Protein AF-A0A1Z9X251-F1 (afdb_monomer)

Mean predicted aligned error: 7.18 Å

Nearest PDB structures (foldseek):
  4njc-assembly1_A  TM=7.665E-01  e=2.664E-02  Geobacillus stearothermophilus
  2lmc-assembly1_A  TM=6.850E-01  e=6.122E-01  Escherichia phage T7
  9cai-assembly1_CS  TM=6.643E-01  e=8.376E-01  Caenorhabditis elegans
  6xu8-assembly1_CS  TM=6.573E-01  e=8.376E-01  Drosophila melanogaster
  8oe4-assembly1_C  TM=5.716E-01  e=4.016E+00  Homo sapiens

Foldseek 3Di:
DPPPQFWFKKKWFKDAPVDDGTDIDIDTDSDQVRVVVVCCVVCVRMDTPDMDGDPDPVVVVVVVVVVVVVVVPD

Solvent-accessible surface area (backbone atoms only — not comparable to full-atom values): 4478 Å² total; per-residue (Å²): 128,82,82,80,78,64,69,42,49,28,33,34,31,29,34,39,95,89,44,95,65,72,43,77,48,80,49,73,20,77,44,72,67,52,42,49,54,55,45,42,72,75,36,74,75,45,44,80,77,45,78,46,84,39,91,46,66,65,59,50,52,52,51,47,53,56,55,56,60,61,69,75,77,120

Structure (mmCIF, N/CA/C/O backbone):
data_AF-A0A1Z9X251-F1
#
_entry.id   AF-A0A1Z9X251-F1
#
loop_
_atom_site.group_PDB
_atom_site.id
_atom_site.type_symbol
_atom_site.label_atom_id
_atom_site.label_alt_id
_atom_site.label_comp_id
_atom_site.label_asym_id
_atom_site.label_entity_id
_atom_site.label_seq_id
_atom_site.pdbx_PDB_ins_code
_atom_site.Cartn_x
_atom_site.Cartn_y
_atom_site.Cartn_z
_atom_site.occupancy
_atom_site.B_iso_or_equiv
_atom_site.auth_seq_id
_atom_site.auth_comp_id
_atom_site.auth_asym_id
_atom_site.auth_atom_id
_atom_site.pdbx_PDB_model_num
ATOM 1 N N . MET A 1 1 ? -6.503 -7.717 28.762 1.00 41.75 1 MET A N 1
ATOM 2 C CA . MET A 1 1 ? -7.227 -7.654 27.480 1.00 41.75 1 MET A CA 1
ATOM 3 C C . MET A 1 1 ? -6.159 -7.572 26.411 1.00 41.75 1 MET A C 1
ATOM 5 O O . MET A 1 1 ? -5.317 -6.693 26.520 1.00 41.75 1 MET A O 1
ATOM 9 N N . LEU A 1 2 ? -6.086 -8.537 25.492 1.00 50.00 2 LEU A N 1
ATOM 10 C CA . LEU A 1 2 ? -5.255 -8.362 24.300 1.00 50.00 2 LEU A CA 1
ATOM 11 C C . LEU A 1 2 ? -5.871 -7.173 23.563 1.00 50.00 2 LEU A C 1
ATOM 13 O O . LEU A 1 2 ? -7.070 -7.216 23.290 1.00 50.00 2 LEU A O 1
ATOM 17 N N . ASN A 1 3 ? -5.115 -6.091 23.370 1.00 55.06 3 ASN A N 1
ATOM 18 C CA . ASN A 1 3 ? -5.577 -4.944 22.594 1.00 55.06 3 ASN A CA 1
ATOM 19 C C . ASN A 1 3 ? -5.956 -5.473 21.209 1.00 55.06 3 ASN A C 1
ATOM 21 O O . ASN A 1 3 ? -5.085 -5.854 20.432 1.00 55.06 3 ASN A O 1
ATOM 25 N N . GLY A 1 4 ? -7.260 -5.613 20.970 1.00 63.34 4 GLY A N 1
ATOM 26 C CA . GLY A 1 4 ? -7.824 -6.138 19.737 1.00 63.34 4 GLY A CA 1
ATOM 27 C C . GLY A 1 4 ? -7.655 -5.101 18.647 1.00 63.34 4 GLY A C 1
ATOM 28 O O . GLY A 1 4 ? -8.572 -4.336 18.367 1.00 63.34 4 GLY A O 1
ATOM 29 N N . VAL A 1 5 ? -6.451 -5.040 18.094 1.00 77.88 5 VAL A N 1
ATOM 30 C CA . VAL A 1 5 ? -6.152 -4.229 16.926 1.00 77.88 5 VAL A CA 1
ATOM 31 C C . VAL A 1 5 ? -7.022 -4.737 15.779 1.00 77.88 5 VAL A C 1
ATOM 33 O O . VAL A 1 5 ? -6.951 -5.909 15.403 1.00 77.88 5 VAL A O 1
ATOM 36 N N . THR A 1 6 ? -7.879 -3.863 15.255 1.00 86.19 6 THR A N 1
ATOM 37 C CA . THR A 1 6 ? -8.663 -4.153 14.054 1.00 86.19 6 THR A CA 1
ATOM 38 C C . THR A 1 6 ? -7.809 -3.800 12.853 1.00 86.19 6 THR A C 1
ATOM 40 O O . THR A 1 6 ? -7.440 -2.642 12.684 1.00 86.19 6 THR A O 1
ATOM 43 N N . LEU A 1 7 ? -7.490 -4.798 12.034 1.00 92.00 7 LEU A N 1
ATOM 44 C CA . LEU A 1 7 ? -6.782 -4.570 10.784 1.00 92.00 7 LEU A CA 1
ATOM 45 C C . LEU A 1 7 ? -7.783 -4.217 9.689 1.00 92.00 7 LEU A C 1
ATOM 47 O O . LEU A 1 7 ? -8.755 -4.940 9.455 1.00 92.00 7 LEU A O 1
ATOM 51 N N . LEU A 1 8 ? -7.522 -3.103 9.026 1.00 93.38 8 LEU A N 1
ATOM 52 C CA . LEU A 1 8 ? -8.304 -2.567 7.930 1.00 93.38 8 LEU A CA 1
ATOM 53 C C . LEU A 1 8 ? -7.534 -2.779 6.619 1.00 93.38 8 LEU A C 1
ATOM 55 O O . LEU A 1 8 ? -6.303 -2.745 6.623 1.00 93.38 8 LEU A O 1
ATOM 59 N N . PRO A 1 9 ? -8.236 -3.035 5.507 1.00 93.81 9 PRO A N 1
ATOM 60 C CA . PRO A 1 9 ? -7.614 -3.193 4.203 1.00 93.81 9 PRO A CA 1
ATOM 61 C C . PRO A 1 9 ? -7.244 -1.827 3.619 1.00 93.81 9 PRO A C 1
ATOM 63 O O . PRO A 1 9 ? -8.064 -0.906 3.596 1.00 93.81 9 PRO A O 1
ATOM 66 N N . PHE A 1 10 ? -6.021 -1.731 3.118 1.00 94.06 10 PHE A N 1
ATOM 67 C CA . PHE A 1 10 ? -5.498 -0.589 2.387 1.00 94.06 10 PHE A CA 1
ATOM 68 C C . PHE A 1 10 ? -4.928 -1.062 1.057 1.00 94.06 10 PHE A C 1
ATOM 70 O O . PHE A 1 10 ? -4.259 -2.095 0.996 1.00 94.06 10 PHE A O 1
ATOM 77 N N . VAL A 1 11 ? -5.174 -0.295 0.002 1.00 94.12 11 VAL A N 1
ATOM 78 C CA . VAL A 1 11 ? -4.476 -0.435 -1.274 1.00 94.12 11 VAL A CA 1
ATOM 79 C C . VAL A 1 11 ? -3.462 0.693 -1.371 1.00 94.12 11 VAL A C 1
ATOM 81 O O . VAL A 1 11 ? -3.818 1.859 -1.207 1.00 94.12 11 VAL A O 1
ATOM 84 N N . LEU A 1 12 ? -2.206 0.334 -1.622 1.00 93.44 12 LEU A N 1
ATOM 85 C CA . LEU A 1 12 ? -1.130 1.277 -1.893 1.00 93.44 12 LEU A CA 1
ATOM 86 C C . LEU A 1 12 ? -0.799 1.224 -3.373 1.00 93.44 12 LEU A C 1
ATOM 88 O O . LEU A 1 12 ? -0.548 0.143 -3.907 1.00 93.44 12 LEU A O 1
ATOM 92 N N . LEU A 1 13 ? -0.775 2.392 -4.005 1.00 92.88 13 LEU A N 1
ATOM 93 C CA . LEU A 1 13 ? -0.181 2.580 -5.317 1.00 92.88 13 LEU A CA 1
ATOM 94 C C . LEU A 1 13 ? 1.283 2.955 -5.125 1.00 92.88 13 LEU A C 1
ATOM 96 O O . LEU A 1 13 ? 1.588 3.879 -4.372 1.00 92.88 13 LEU A O 1
ATOM 100 N N . TYR A 1 14 ? 2.193 2.257 -5.793 1.00 92.00 14 TYR A N 1
ATOM 101 C CA . TYR A 1 14 ? 3.628 2.473 -5.655 1.00 92.00 14 TYR A CA 1
ATOM 102 C C . TYR A 1 14 ? 4.346 2.404 -6.999 1.00 92.00 14 TYR A C 1
ATOM 104 O O . TYR A 1 14 ? 3.885 1.783 -7.953 1.00 92.00 14 TYR A O 1
ATOM 112 N N . THR A 1 15 ? 5.504 3.049 -7.067 1.00 92.62 15 THR A N 1
ATOM 113 C CA . THR A 1 15 ? 6.423 2.992 -8.211 1.00 92.62 15 THR A CA 1
ATOM 114 C C . THR A 1 15 ? 7.803 2.552 -7.751 1.00 92.62 15 THR A C 1
ATOM 116 O O . THR A 1 15 ? 8.135 2.638 -6.570 1.00 92.62 15 THR A O 1
ATOM 119 N N . THR A 1 16 ? 8.618 2.069 -8.681 1.00 88.31 16 THR A N 1
ATOM 120 C CA . THR A 1 16 ? 10.050 1.835 -8.459 1.00 88.31 16 THR A CA 1
ATOM 121 C C . THR A 1 16 ? 10.823 2.407 -9.638 1.00 88.31 16 THR A C 1
ATOM 123 O O . THR A 1 16 ? 10.245 2.683 -10.687 1.00 88.31 16 THR A O 1
ATOM 126 N N . ASP A 1 17 ? 12.145 2.491 -9.528 1.00 87.06 17 ASP A N 1
ATOM 127 C CA . ASP A 1 17 ? 12.991 2.903 -10.655 1.00 87.06 17 ASP A CA 1
ATOM 128 C C . ASP A 1 17 ? 12.919 1.930 -11.858 1.00 87.06 17 ASP A C 1
ATOM 130 O O . ASP A 1 17 ? 13.379 2.256 -12.954 1.00 87.06 17 ASP A O 1
ATOM 134 N N . ALA A 1 18 ? 12.342 0.733 -11.682 1.00 84.94 18 ALA A N 1
ATOM 135 C CA . ALA A 1 18 ? 12.196 -0.269 -12.736 1.00 84.94 18 ALA A CA 1
ATOM 136 C C . ALA A 1 18 ? 10.927 -0.096 -13.590 1.00 84.94 18 ALA A C 1
ATOM 138 O O . ALA A 1 18 ? 10.872 -0.636 -14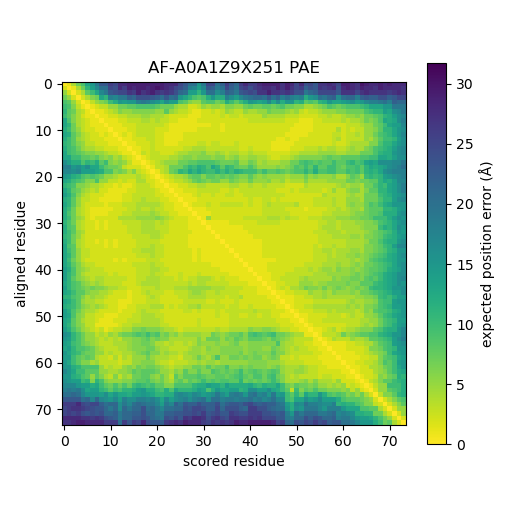.699 1.00 84.94 18 ALA A O 1
ATOM 139 N N . PHE A 1 19 ? 9.911 0.629 -13.110 1.00 79.75 19 PHE A N 1
ATOM 140 C CA . PHE A 1 19 ? 8.649 0.800 -13.827 1.00 79.75 19 PHE A CA 1
ATOM 141 C C . PHE A 1 19 ? 7.996 2.161 -13.568 1.00 79.75 19 PHE A C 1
ATOM 143 O O . PHE A 1 19 ? 7.894 2.632 -12.442 1.00 7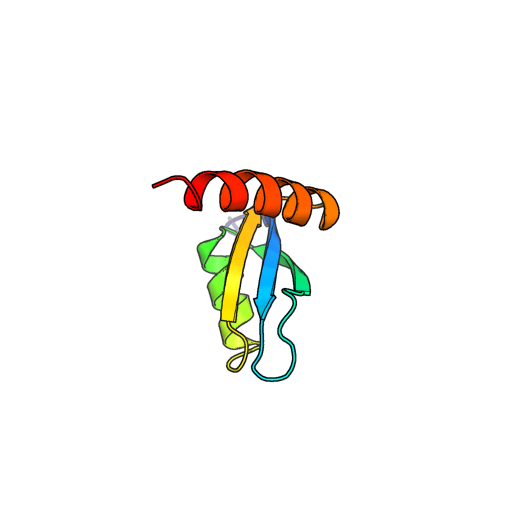9.75 19 PHE A O 1
ATOM 150 N N . ASN A 1 20 ? 7.494 2.771 -14.645 1.00 72.62 20 ASN A N 1
ATOM 151 C CA . ASN A 1 20 ? 6.905 4.115 -14.615 1.00 72.62 20 ASN A CA 1
ATOM 152 C C . ASN A 1 20 ? 5.380 4.123 -14.410 1.00 72.62 20 ASN A C 1
ATOM 154 O O . ASN A 1 20 ? 4.791 5.195 -14.319 1.00 72.62 20 ASN A O 1
ATOM 158 N N . VAL A 1 21 ? 4.726 2.959 -14.396 1.00 80.56 21 VAL A N 1
ATOM 159 C CA . VAL A 1 21 ? 3.277 2.845 -14.166 1.00 80.56 21 VAL A CA 1
ATOM 160 C C . VAL A 1 21 ? 3.063 2.410 -12.719 1.00 80.56 21 VAL A C 1
ATOM 162 O O . VAL A 1 21 ? 3.631 1.383 -12.352 1.00 80.56 21 VAL A O 1
ATOM 165 N N . PRO A 1 22 ? 2.277 3.138 -11.902 1.00 84.88 22 PRO A N 1
ATOM 166 C CA . PRO A 1 22 ? 2.029 2.738 -10.523 1.00 84.88 22 PRO A CA 1
ATOM 167 C C . PRO A 1 22 ? 1.418 1.339 -10.454 1.00 84.88 22 PRO A C 1
ATOM 169 O O . PRO A 1 22 ? 0.403 1.077 -11.100 1.00 84.88 22 PRO A O 1
ATOM 172 N N . GLU A 1 23 ? 2.021 0.456 -9.665 1.00 90.00 23 GLU A N 1
ATOM 173 C CA . GLU A 1 23 ? 1.464 -0.848 -9.308 1.00 90.00 23 GLU A CA 1
ATOM 174 C C . GLU A 1 23 ? 0.685 -0.753 -7.997 1.00 90.00 23 GLU A C 1
ATOM 176 O O . GLU A 1 23 ? 0.918 0.151 -7.197 1.00 90.00 23 GLU A O 1
ATOM 181 N N . ALA A 1 24 ? -0.232 -1.692 -7.768 1.00 91.00 24 ALA A N 1
ATOM 182 C CA . ALA A 1 24 ? -1.072 -1.720 -6.580 1.00 91.00 24 ALA A CA 1
ATOM 183 C C . ALA A 1 24 ? -0.788 -2.946 -5.708 1.00 91.00 24 ALA A C 1
ATOM 185 O O . ALA A 1 24 ? -0.727 -4.074 -6.200 1.00 91.00 24 ALA A O 1
ATOM 186 N N . LEU A 1 25 ? -0.706 -2.735 -4.396 1.00 91.69 25 LEU A N 1
ATOM 187 C CA . LEU A 1 25 ? -0.616 -3.797 -3.398 1.00 91.69 25 LEU A CA 1
ATOM 188 C C . LEU A 1 25 ? -1.692 -3.607 -2.330 1.00 91.69 25 LEU A C 1
ATOM 190 O O . LEU A 1 25 ? -1.865 -2.512 -1.804 1.00 91.69 25 LEU A O 1
ATOM 194 N N . THR A 1 26 ? -2.385 -4.687 -1.969 1.00 92.69 26 THR A N 1
ATOM 195 C CA . THR A 1 26 ? -3.303 -4.690 -0.824 1.00 92.69 26 THR A CA 1
ATOM 196 C C . THR A 1 26 ? -2.588 -5.178 0.427 1.00 92.69 26 THR A C 1
ATOM 198 O O . THR A 1 26 ? -1.982 -6.250 0.423 1.00 92.69 26 THR A O 1
ATOM 201 N N . LEU A 1 27 ? -2.715 -4.433 1.521 1.00 91.81 27 LEU A N 1
ATOM 202 C CA . LEU A 1 27 ? -2.233 -4.838 2.835 1.00 91.81 27 LEU A CA 1
ATOM 203 C C . LEU A 1 27 ? -3.214 -4.485 3.948 1.00 91.81 27 LEU A C 1
ATOM 205 O O . LEU A 1 27 ? -4.122 -3.677 3.783 1.00 91.81 27 LEU A O 1
ATOM 209 N N . TYR A 1 28 ? -3.044 -5.154 5.083 1.00 92.50 28 TYR A N 1
ATOM 210 C CA . TYR A 1 28 ? -3.915 -5.024 6.242 1.00 92.50 28 TYR A CA 1
ATOM 211 C C . TYR A 1 28 ? -3.146 -4.356 7.376 1.00 92.50 28 TYR A C 1
ATOM 213 O O . TYR A 1 28 ? -2.143 -4.897 7.840 1.00 92.50 28 TYR A O 1
ATOM 221 N N . ALA A 1 29 ? -3.619 -3.196 7.823 1.00 93.00 29 ALA A N 1
ATOM 222 C CA . ALA A 1 29 ? -2.946 -2.382 8.830 1.00 93.00 29 ALA A CA 1
ATOM 223 C C . ALA A 1 29 ? -3.951 -1.690 9.758 1.00 93.00 29 ALA A C 1
ATOM 225 O O . ALA A 1 29 ? -5.152 -1.678 9.498 1.00 93.00 29 ALA A O 1
ATOM 226 N N . GLU A 1 30 ? -3.468 -1.123 10.862 1.00 93.19 30 GLU A N 1
ATOM 227 C CA . GLU A 1 30 ? -4.320 -0.397 11.820 1.00 93.19 30 GLU A CA 1
ATOM 228 C C . GLU A 1 30 ? -4.759 0.973 11.284 1.00 93.19 30 GLU A C 1
ATOM 230 O O . GLU A 1 30 ? -5.835 1.464 11.619 1.00 93.19 30 GLU A O 1
ATOM 235 N N . SER A 1 31 ? -3.913 1.585 10.455 1.00 93.38 31 SER A N 1
ATOM 236 C CA . SER A 1 31 ? -4.117 2.886 9.821 1.00 93.38 31 SER A CA 1
ATOM 237 C C . SER A 1 31 ? -3.339 2.959 8.504 1.00 93.38 31 SER A C 1
ATOM 239 O O . SER A 1 31 ? -2.505 2.090 8.232 1.00 93.38 31 SER A O 1
ATOM 241 N N . SER A 1 32 ? -3.586 3.999 7.703 1.00 91.38 32 SER A N 1
ATOM 242 C CA . SER A 1 32 ? -2.839 4.257 6.467 1.00 91.38 32 SER A CA 1
ATOM 243 C C . SER A 1 32 ? -1.355 4.500 6.734 1.00 91.38 32 SER A C 1
ATOM 245 O O . SER A 1 32 ? -0.529 3.984 5.993 1.00 91.38 32 SER A O 1
ATOM 247 N N . GLU A 1 33 ? -0.993 5.180 7.828 1.00 93.94 33 GLU A N 1
ATOM 248 C CA . GLU A 1 33 ? 0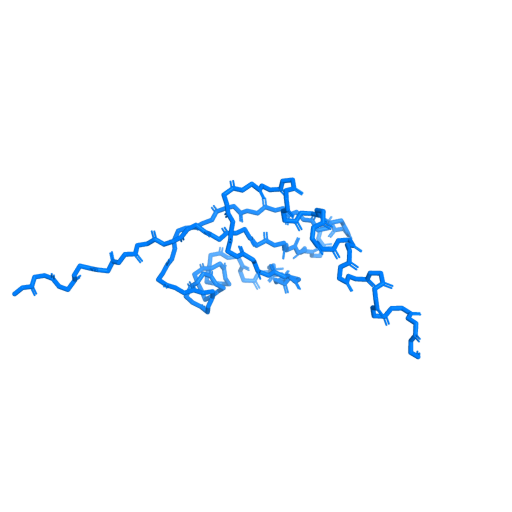.418 5.396 8.178 1.00 93.94 33 GLU A CA 1
ATOM 249 C C . GLU A 1 33 ? 1.111 4.073 8.513 1.00 93.94 33 GLU A C 1
ATOM 251 O O . GLU A 1 33 ? 2.231 3.823 8.085 1.00 93.94 33 GLU A O 1
ATOM 256 N N . LYS A 1 34 ? 0.430 3.172 9.235 1.00 94.12 34 LYS A N 1
ATOM 257 C CA . LYS A 1 34 ? 0.970 1.833 9.521 1.00 94.12 34 LYS A CA 1
ATOM 258 C C . LYS A 1 34 ? 1.067 0.968 8.271 1.00 94.12 34 LYS A C 1
ATOM 260 O O . LYS A 1 34 ? 1.942 0.108 8.198 1.00 94.12 34 LYS A O 1
ATOM 265 N N . ALA A 1 35 ? 0.168 1.184 7.315 1.00 93.19 35 ALA A N 1
ATOM 266 C CA . ALA A 1 35 ? 0.197 0.530 6.020 1.00 93.19 35 ALA A CA 1
ATOM 267 C C . ALA A 1 35 ? 1.443 0.965 5.224 1.00 93.19 35 ALA A C 1
ATOM 269 O O . ALA A 1 35 ? 2.202 0.125 4.743 1.00 93.19 35 ALA A O 1
ATOM 270 N N . GLU A 1 36 ? 1.679 2.273 5.158 1.00 93.50 36 GLU A N 1
ATOM 271 C CA . GLU A 1 36 ? 2.823 2.885 4.483 1.00 93.50 36 GLU A CA 1
ATOM 272 C C . GLU A 1 36 ? 4.153 2.490 5.135 1.00 93.50 36 GLU A C 1
ATOM 274 O O . GLU A 1 36 ? 5.016 1.938 4.459 1.00 93.50 36 GLU A O 1
ATOM 279 N N . GLU A 1 37 ? 4.281 2.622 6.461 1.00 94.12 37 GLU A N 1
AT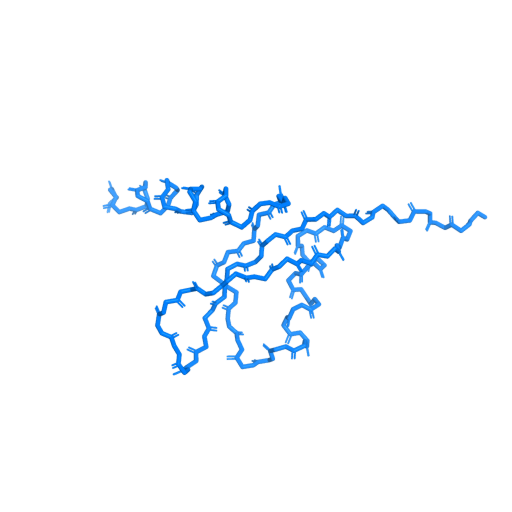OM 280 C CA . GLU A 1 37 ? 5.482 2.213 7.209 1.00 94.12 37 GLU A CA 1
ATOM 281 C C . GLU A 1 37 ? 5.846 0.738 6.957 1.00 94.12 37 GLU A C 1
ATOM 283 O O . GLU A 1 37 ? 7.017 0.390 6.778 1.00 94.12 37 GLU A O 1
ATOM 288 N N . ALA A 1 38 ? 4.847 -0.153 6.952 1.00 92.56 38 ALA A N 1
ATOM 289 C CA . ALA A 1 38 ? 5.065 -1.575 6.699 1.00 92.56 38 ALA A CA 1
ATOM 290 C C . ALA A 1 38 ? 5.517 -1.839 5.256 1.00 92.56 38 ALA A C 1
ATOM 292 O O . ALA A 1 38 ? 6.341 -2.727 5.023 1.00 92.56 38 ALA A O 1
ATOM 293 N N . PHE A 1 39 ? 4.989 -1.073 4.299 1.00 93.44 39 PHE A N 1
ATOM 294 C CA . PHE A 1 39 ? 5.372 -1.161 2.898 1.00 93.44 39 PHE A CA 1
ATOM 295 C C . PHE A 1 39 ? 6.799 -0.659 2.668 1.00 93.44 39 PHE A C 1
ATOM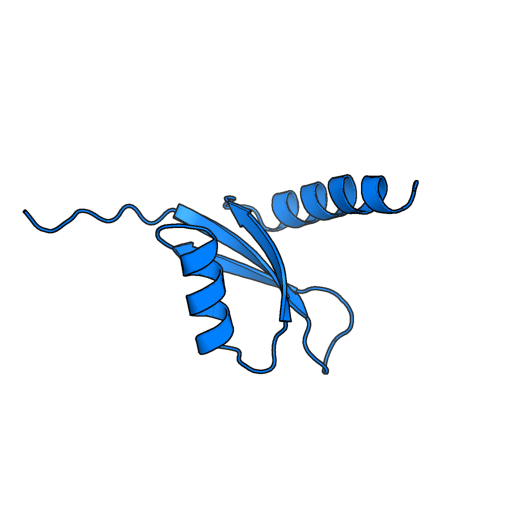 297 O O . PHE A 1 39 ? 7.603 -1.391 2.098 1.00 93.44 39 PHE A O 1
ATOM 304 N N . GLU A 1 40 ? 7.145 0.531 3.157 1.00 92.94 40 GLU A N 1
ATOM 305 C CA . GLU A 1 40 ? 8.481 1.122 3.000 1.00 92.94 40 GLU A CA 1
ATOM 306 C C . GLU A 1 40 ? 9.575 0.251 3.629 1.00 92.94 40 GLU A C 1
ATOM 308 O O . GLU A 1 40 ? 10.670 0.115 3.082 1.00 92.94 40 GLU A O 1
ATOM 313 N N . LEU A 1 41 ? 9.274 -0.403 4.756 1.00 92.62 41 LEU A N 1
ATOM 314 C CA . LEU A 1 41 ? 10.199 -1.342 5.388 1.00 92.62 41 LEU A CA 1
ATOM 315 C C . LEU A 1 41 ? 10.439 -2.594 4.526 1.00 92.62 41 LEU A C 1
ATOM 317 O O . LEU A 1 41 ? 11.545 -3.137 4.523 1.00 92.62 41 LEU A O 1
ATOM 321 N N . ALA A 1 42 ? 9.407 -3.075 3.829 1.00 91.25 42 ALA A N 1
ATOM 322 C CA . ALA A 1 42 ? 9.481 -4.261 2.978 1.00 91.25 42 ALA A CA 1
ATOM 323 C C . ALA A 1 42 ? 10.0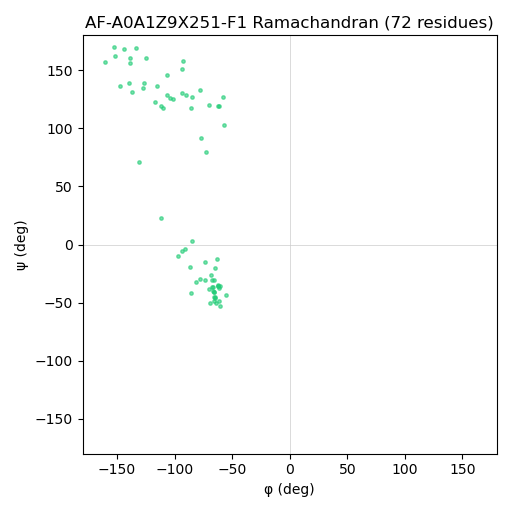68 -3.963 1.588 1.00 91.25 42 ALA A C 1
ATOM 325 O O . ALA A 1 42 ? 10.743 -4.818 1.012 1.00 91.25 42 ALA A O 1
ATOM 326 N N . PHE A 1 43 ? 9.832 -2.757 1.068 1.00 90.56 43 PHE A N 1
ATOM 327 C CA . PHE A 1 43 ? 10.217 -2.312 -0.269 1.00 90.56 43 PHE A CA 1
ATOM 328 C C . PHE A 1 43 ? 10.929 -0.950 -0.200 1.00 90.56 43 PHE A C 1
ATOM 330 O O . PHE A 1 43 ? 10.379 0.054 -0.646 1.00 90.56 43 PHE A O 1
ATOM 337 N N . PRO A 1 44 ? 12.168 -0.896 0.321 1.00 89.31 44 PRO A N 1
ATOM 338 C CA . PRO A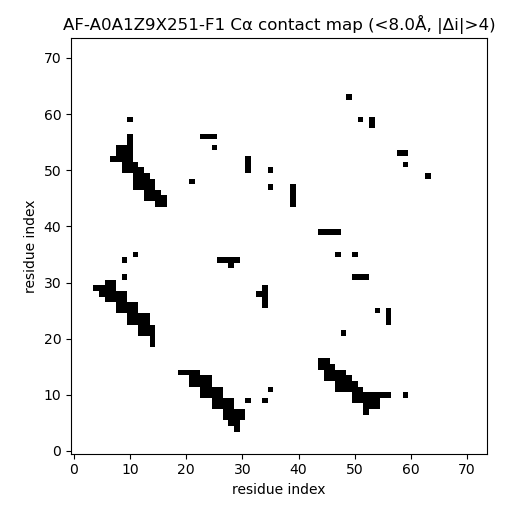 1 44 ? 12.884 0.366 0.539 1.00 89.31 44 PRO A CA 1
ATOM 339 C C . PRO A 1 44 ? 13.226 1.121 -0.755 1.00 89.31 44 PRO A C 1
ATOM 341 O O . PRO A 1 44 ? 13.475 2.323 -0.721 1.00 89.31 44 PRO A O 1
ATOM 344 N N . ASP A 1 45 ? 13.237 0.421 -1.892 1.00 90.38 45 ASP A N 1
ATOM 345 C CA . ASP A 1 45 ? 13.484 0.999 -3.218 1.00 90.38 45 ASP A CA 1
ATOM 346 C C . ASP A 1 45 ? 12.186 1.437 -3.927 1.00 90.38 45 ASP A C 1
ATOM 348 O O . ASP A 1 45 ? 12.226 1.977 -5.036 1.00 90.38 45 ASP A O 1
ATOM 352 N N . ALA A 1 46 ? 11.024 1.182 -3.318 1.00 90.31 46 ALA A N 1
ATOM 353 C CA . ALA A 1 46 ? 9.733 1.608 -3.832 1.00 90.31 46 ALA A CA 1
ATOM 354 C C . ALA A 1 46 ? 9.317 2.948 -3.223 1.00 90.31 46 ALA A C 1
ATOM 356 O O . ALA A 1 46 ? 9.669 3.293 -2.098 1.00 90.31 46 ALA A O 1
ATOM 357 N N . ARG A 1 47 ? 8.530 3.709 -3.980 1.00 89.38 47 ARG A N 1
ATOM 358 C CA . ARG A 1 47 ? 7.929 4.965 -3.534 1.00 89.38 47 ARG A CA 1
ATOM 359 C C . ARG A 1 47 ? 6.425 4.822 -3.548 1.00 89.38 47 ARG A C 1
ATOM 361 O O . ARG A 1 47 ? 5.851 4.520 -4.597 1.00 89.38 47 ARG A O 1
ATOM 368 N N . VAL A 1 48 ? 5.805 5.053 -2.399 1.00 90.44 48 VAL A N 1
ATOM 369 C CA . VAL A 1 48 ? 4.351 5.113 -2.286 1.00 90.44 48 VAL A CA 1
ATOM 370 C C . VAL A 1 48 ? 3.884 6.382 -2.990 1.00 90.44 48 VAL A C 1
ATOM 372 O O . VAL A 1 48 ? 4.323 7.486 -2.687 1.00 90.44 48 VAL A O 1
ATOM 375 N N . VAL A 1 49 ? 3.049 6.198 -4.004 1.00 89.12 49 VAL A N 1
ATOM 376 C CA . VAL A 1 49 ? 2.390 7.278 -4.742 1.00 89.12 49 VAL A CA 1
ATOM 377 C C . VAL A 1 49 ? 1.114 7.663 -4.016 1.00 89.12 49 VAL A C 1
ATOM 379 O O . VAL A 1 49 ? 0.798 8.844 -3.906 1.00 89.12 49 VAL A O 1
ATOM 382 N N . TRP A 1 50 ? 0.380 6.662 -3.527 1.00 88.88 50 TRP A N 1
ATOM 383 C CA . TRP A 1 50 ? -0.883 6.892 -2.854 1.00 88.88 50 TRP A CA 1
ATOM 384 C C . TRP A 1 50 ? -1.312 5.718 -1.976 1.00 88.88 50 TRP A C 1
ATOM 386 O O . TRP A 1 50 ? -0.914 4.577 -2.213 1.00 88.88 50 TRP A O 1
ATOM 396 N N . VAL A 1 51 ? -2.160 5.991 -0.985 1.00 90.81 51 VAL A N 1
ATOM 397 C CA . VAL A 1 51 ? -2.738 5.000 -0.074 1.00 90.81 51 VAL A CA 1
ATOM 398 C C . VAL A 1 51 ? -4.218 5.295 0.136 1.00 90.81 51 VAL A C 1
ATOM 400 O O . VAL A 1 51 ? -4.603 6.421 0.440 1.00 90.81 51 VAL A O 1
ATOM 403 N N . VAL A 1 52 ? -5.061 4.271 0.006 1.00 91.19 52 VAL A N 1
ATOM 404 C CA . VAL A 1 52 ? -6.511 4.398 0.193 1.00 91.19 52 VAL A CA 1
ATOM 405 C C . VAL A 1 52 ? -7.074 3.193 0.940 1.00 91.19 52 VAL A C 1
ATOM 407 O O . VAL A 1 52 ? -6.680 2.047 0.710 1.00 91.19 52 VAL A O 1
ATOM 410 N N . GLN A 1 53 ? -8.004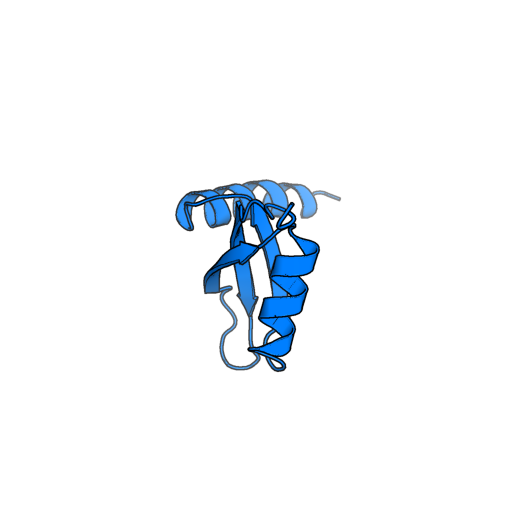 3.442 1.864 1.00 91.94 53 GLN A N 1
ATOM 411 C CA . GLN A 1 53 ? -8.678 2.388 2.619 1.00 91.94 53 GLN A CA 1
ATOM 412 C C . GLN A 1 53 ? -9.756 1.720 1.754 1.00 91.94 53 GLN A C 1
ATOM 414 O O . GLN A 1 53 ? -10.910 2.144 1.726 1.00 91.94 53 GLN A O 1
ATOM 419 N N . THR A 1 54 ? -9.390 0.654 1.051 1.00 88.38 54 THR A N 1
ATOM 420 C CA . THR A 1 54 ? -10.311 -0.144 0.236 1.00 88.38 54 THR A CA 1
ATOM 421 C C . THR A 1 54 ? -9.831 -1.589 0.135 1.00 88.38 54 THR A C 1
ATOM 423 O O . THR A 1 54 ? -8.676 -1.909 0.408 1.00 88.38 54 THR A O 1
ATOM 426 N N . THR A 1 55 ? -10.739 -2.480 -0.260 1.00 85.81 55 THR A N 1
ATOM 427 C CA . THR A 1 55 ? -10.419 -3.877 -0.604 1.00 85.81 55 THR A CA 1
ATOM 428 C C . THR A 1 55 ? -10.245 -4.094 -2.106 1.00 85.81 55 THR A C 1
ATOM 430 O O . THR A 1 55 ? -9.810 -5.170 -2.511 1.00 85.81 55 THR A O 1
ATOM 433 N N . SER A 1 56 ? -10.592 -3.103 -2.931 1.00 87.38 56 SER A N 1
ATOM 434 C CA . SER A 1 56 ? -10.605 -3.210 -4.390 1.00 87.38 56 SER A CA 1
ATOM 435 C C . SER A 1 56 ? -9.487 -2.370 -4.994 1.00 87.38 56 SER A C 1
ATOM 437 O O . SER A 1 56 ? -9.471 -1.148 -4.874 1.00 87.38 56 SER A O 1
ATOM 439 N N . VAL A 1 57 ? -8.559 -3.038 -5.679 1.00 84.81 57 VAL A N 1
ATOM 440 C CA . VAL A 1 57 ? -7.502 -2.372 -6.451 1.00 84.81 57 VAL A CA 1
ATOM 441 C C . VAL A 1 57 ? -8.087 -1.526 -7.583 1.00 84.81 57 VAL A C 1
ATOM 443 O O . VAL A 1 57 ? -7.568 -0.451 -7.860 1.00 84.81 57 VAL A O 1
ATOM 446 N N . ASN A 1 58 ? -9.181 -1.972 -8.206 1.00 86.50 58 ASN A N 1
ATOM 447 C CA . ASN A 1 58 ? -9.835 -1.202 -9.265 1.00 86.50 58 ASN A CA 1
ATOM 448 C C . ASN A 1 58 ? -10.409 0.102 -8.709 1.00 86.50 58 ASN A C 1
ATOM 450 O O . ASN A 1 58 ? -10.129 1.156 -9.261 1.00 86.50 58 ASN A O 1
ATOM 454 N N . ASP A 1 59 ? -11.099 0.042 -7.567 1.00 83.31 59 ASP A N 1
ATOM 455 C CA . ASP A 1 59 ? -11.651 1.236 -6.917 1.00 83.31 59 ASP A CA 1
ATOM 456 C C . ASP A 1 59 ? -10.522 2.194 -6.504 1.00 83.31 59 ASP A C 1
ATOM 458 O O . ASP A 1 59 ? -10.679 3.411 -6.581 1.00 83.31 59 ASP A O 1
ATOM 462 N N . ALA A 1 60 ? -9.363 1.657 -6.097 1.00 81.94 60 ALA A N 1
ATOM 463 C CA . ALA A 1 60 ? -8.184 2.464 -5.804 1.00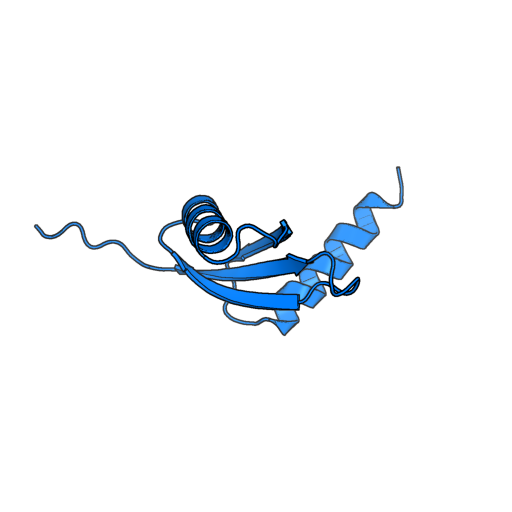 81.94 60 ALA A CA 1
ATOM 464 C C . ALA A 1 60 ? -7.658 3.176 -7.057 1.00 81.94 60 ALA A C 1
ATOM 466 O O . ALA A 1 60 ? -7.387 4.367 -7.000 1.00 81.94 60 ALA A O 1
ATOM 467 N N . TYR A 1 61 ? -7.553 2.505 -8.205 1.00 83.06 61 TYR A N 1
ATOM 468 C CA . TYR A 1 61 ? -7.178 3.193 -9.442 1.00 83.06 61 TYR A CA 1
ATOM 469 C C . TYR A 1 61 ? -8.239 4.195 -9.898 1.00 83.06 61 TYR A C 1
ATOM 471 O O . TYR A 1 61 ? -7.867 5.284 -10.323 1.00 83.06 61 TYR A O 1
ATOM 479 N N . ASP A 1 62 ? -9.527 3.873 -9.809 1.00 83.25 62 ASP A N 1
ATOM 480 C CA . ASP A 1 62 ? -10.603 4.779 -10.222 1.00 83.25 62 ASP A CA 1
ATOM 481 C C . ASP A 1 62 ? -10.570 6.067 -9.390 1.00 83.25 62 ASP A C 1
ATOM 483 O O . ASP A 1 62 ? -10.492 7.162 -9.947 1.00 83.25 62 ASP A O 1
ATOM 487 N N . THR A 1 63 ? -10.484 5.938 -8.062 1.00 79.12 63 THR A N 1
ATOM 488 C CA . THR A 1 63 ? -10.367 7.097 -7.163 1.00 79.12 63 THR A CA 1
ATOM 489 C C . THR A 1 63 ? -9.075 7.882 -7.440 1.00 79.12 63 THR A C 1
ATOM 491 O O . THR A 1 63 ? -9.081 9.108 -7.399 1.00 79.12 63 THR A O 1
ATOM 494 N N . TYR A 1 64 ? -7.975 7.204 -7.796 1.00 79.19 64 TYR A N 1
ATOM 495 C CA . TYR A 1 64 ? -6.687 7.856 -8.082 1.00 79.19 64 TYR A CA 1
ATOM 496 C C . TYR A 1 64 ? -6.782 8.719 -9.325 1.00 79.19 64 TYR A C 1
ATOM 498 O O . TYR A 1 64 ? -6.307 9.852 -9.333 1.00 79.19 64 TYR A O 1
ATOM 506 N N . HIS A 1 65 ? -7.398 8.186 -10.380 1.00 79.00 65 HIS A N 1
ATOM 507 C CA . HIS A 1 65 ? -7.595 8.918 -11.621 1.00 79.00 65 HIS A CA 1
ATOM 508 C C . HIS A 1 65 ? -8.554 10.089 -11.413 1.00 79.00 65 HIS A C 1
ATOM 510 O O . HIS A 1 65 ? -8.291 11.170 -11.937 1.00 79.00 65 HIS A O 1
ATOM 516 N N . GLU A 1 66 ? -9.626 9.910 -10.637 1.00 73.44 66 GLU A N 1
ATOM 517 C CA . GLU A 1 66 ? -10.548 10.995 -10.299 1.00 73.44 66 GLU A CA 1
ATOM 518 C C . GLU A 1 66 ? -9.830 12.123 -9.549 1.00 73.44 66 GLU A C 1
ATOM 520 O O . GLU A 1 66 ? -9.874 13.265 -10.005 1.00 73.44 66 GLU A O 1
ATOM 525 N N . GLU A 1 67 ? -9.109 11.823 -8.466 1.00 65.94 67 GLU A N 1
ATOM 526 C CA . GLU A 1 67 ? -8.430 12.842 -7.655 1.00 65.94 67 GLU A CA 1
ATOM 527 C C . GLU A 1 67 ? -7.228 13.475 -8.375 1.00 65.94 67 GLU A C 1
ATOM 529 O O . GLU A 1 67 ? -7.069 14.696 -8.340 1.00 65.94 67 GLU A O 1
ATOM 534 N N . SER A 1 68 ? -6.450 12.693 -9.130 1.00 60.56 68 SER A N 1
ATOM 535 C CA . SER A 1 68 ? -5.330 13.217 -9.932 1.00 60.56 68 SER A CA 1
ATOM 536 C C . SER A 1 68 ? -5.803 14.142 -11.059 1.00 60.56 68 SER A C 1
ATOM 538 O O . SER A 1 68 ? -5.104 15.086 -11.421 1.00 60.56 68 SER A O 1
ATOM 540 N N . THR A 1 69 ? -7.007 13.922 -11.604 1.00 58.50 69 THR A N 1
ATOM 541 C CA . THR A 1 69 ? -7.591 14.805 -12.632 1.00 58.50 69 THR A CA 1
ATOM 542 C C . THR A 1 69 ? -7.956 16.182 -12.062 1.00 58.50 69 THR A C 1
ATOM 544 O O . THR A 1 69 ? -7.961 17.171 -12.796 1.00 58.50 69 THR A O 1
ATOM 547 N N . PHE A 1 70 ? -8.226 16.286 -10.756 1.00 48.94 70 PHE A N 1
ATOM 548 C CA . PHE A 1 70 ? -8.499 17.572 -10.108 1.00 48.94 70 PHE A CA 1
ATOM 549 C C . PHE A 1 70 ? -7.229 18.393 -9.832 1.00 48.94 70 PHE A C 1
ATOM 551 O O . PHE A 1 70 ? -7.299 19.622 -9.884 1.00 48.94 70 PHE A O 1
ATOM 558 N N . GLU A 1 71 ? -6.069 17.766 -9.612 1.00 48.69 71 GLU A N 1
ATOM 559 C CA . GLU A 1 71 ? -4.802 18.487 -9.386 1.00 48.69 71 GLU A CA 1
ATOM 560 C C . GLU A 1 71 ? -4.196 19.124 -10.654 1.00 48.69 71 GLU A C 1
ATOM 562 O O . GLU A 1 71 ? -3.368 20.024 -10.539 1.00 48.69 71 GLU A O 1
ATOM 567 N N . GLU A 1 72 ? -4.636 18.759 -11.866 1.00 43.62 72 GLU A N 1
ATOM 568 C CA . GLU A 1 72 ? -4.103 19.329 -13.124 1.00 43.62 72 GLU A CA 1
ATOM 569 C C . GLU A 1 72 ? -4.775 20.661 -13.549 1.00 43.62 72 GLU A C 1
ATOM 571 O O . GLU A 1 72 ? -4.459 21.222 -14.597 1.00 43.62 72 GLU A O 1
ATOM 576 N N . THR A 1 73 ? -5.698 21.213 -12.749 1.00 37.56 73 THR A N 1
ATOM 577 C CA . THR A 1 73 ? -6.445 22.451 -13.089 1.00 37.56 73 THR A CA 1
ATOM 578 C C . THR A 1 73 ? -6.125 23.684 -12.234 1.00 37.56 73 THR A C 1
ATOM 580 O O . THR A 1 73 ? -6.931 24.618 -12.188 1.00 37.56 73 THR A O 1
ATOM 583 N N . VAL A 1 74 ? -4.947 23.739 -11.602 1.00 43.28 74 VAL A N 1
ATOM 584 C CA . VAL A 1 74 ? -4.457 24.920 -10.853 1.00 43.28 74 VAL A CA 1
ATOM 585 C C . VAL A 1 74 ? -3.332 25.677 -11.549 1.00 43.28 74 VAL A C 1
ATOM 587 O O . VAL A 1 74 ? -2.393 25.038 -12.068 1.00 43.28 74 VAL A O 1
#

Radius of gyration: 13.67 Å; Cα contacts (8 Å, |Δi|>4): 105; chains: 1; bounding box: 25×33×42 Å

Sequence (74 aa):
MLNGVTLLPFVLLYTTDAFNVPEALTLYAESSEKAEEAFELAFPDARVVWVVQTTSVNDAYDTYHEESTFEETV

Secondary structure (DSSP, 8-state):
----PPPEEEEEEEEETTEEEEEEEEEEESSHHHHHHHHHHH-TTEEEEEEE--S-HHHHHHHHHHHHHHHTT-

pLDDT: mean 82.67, std 15.01, range [37.56, 94.12]